Protein AF-A0A960DBT2-F1 (afdb_monomer_lite)

Sequence (43 aa):
VSKMTVYRMVHAGELPAIRFGRSYRVPESAVADALQRPIADVG

Foldseek 3Di:
DDPVLVVVCVVVVNFDWDDDPPDIDGDPVSVVVVVVPPPPPDD

Radius of gyration: 10.29 Å; chains: 1; bounding box: 26×29×16 Å

Structure (mmCIF, N/CA/C/O backbone):
data_AF-A0A960DBT2-F1
#
_entry.id   AF-A0A960DBT2-F1
#
loop_
_atom_site.group_PDB
_atom_site.id
_atom_site.type_symbol
_atom_site.label_atom_id
_atom_site.label_alt_id
_atom_site.label_comp_id
_atom_site.label_asym_id
_atom_site.label_entity_id
_atom_site.label_seq_id
_atom_site.pdbx_PDB_ins_code
_atom_site.Cartn_x
_atom_site.Cartn_y
_atom_site.Cartn_z
_atom_site.occupancy
_atom_site.B_iso_or_equiv
_atom_site.auth_seq_id
_atom_site.auth_comp_id
_atom_site.auth_asym_id
_atom_site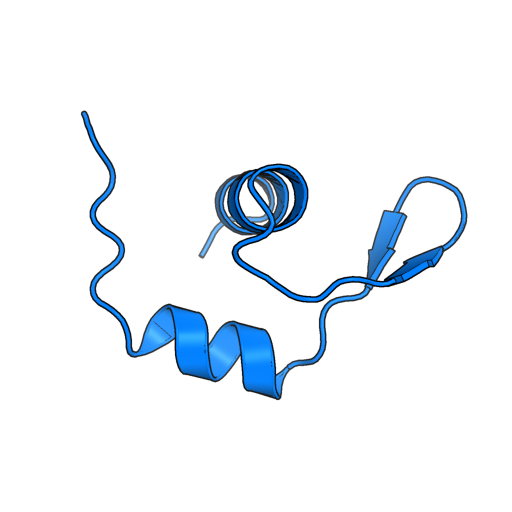.auth_atom_id
_atom_site.pdbx_PDB_model_num
ATOM 1 N N . VAL A 1 1 ? 4.894 -8.240 9.093 1.00 79.25 1 VAL A N 1
ATOM 2 C CA . VAL A 1 1 ? 5.216 -7.434 7.886 1.00 79.25 1 VAL A CA 1
ATOM 3 C C . VAL A 1 1 ? 5.571 -6.029 8.318 1.00 79.25 1 VAL A C 1
ATOM 5 O O . VAL A 1 1 ? 4.887 -5.489 9.179 1.00 79.25 1 VAL A O 1
ATOM 8 N N . SER A 1 2 ? 6.637 -5.446 7.772 1.00 90.38 2 SER A N 1
ATOM 9 C CA . SER A 1 2 ? 7.006 -4.067 8.098 1.00 90.38 2 SER A CA 1
ATOM 10 C C . SER A 1 2 ? 6.194 -3.066 7.272 1.00 90.38 2 SER A C 1
ATOM 12 O O . SER A 1 2 ? 5.752 -3.369 6.162 1.00 90.38 2 SER A O 1
ATOM 14 N N . LYS A 1 3 ? 6.065 -1.830 7.766 1.00 91.62 3 LYS A N 1
ATOM 15 C CA . LYS A 1 3 ? 5.481 -0.730 6.983 1.00 91.62 3 LYS A CA 1
ATOM 16 C C . LYS A 1 3 ? 6.215 -0.526 5.655 1.00 91.62 3 LYS A C 1
ATOM 18 O O . LYS A 1 3 ? 5.573 -0.210 4.662 1.00 91.62 3 LYS A O 1
ATOM 23 N N . MET A 1 4 ? 7.532 -0.736 5.630 1.00 94.81 4 MET A N 1
ATOM 24 C CA . MET A 1 4 ? 8.334 -0.636 4.410 1.00 94.81 4 MET A CA 1
ATOM 25 C C . MET A 1 4 ? 7.985 -1.720 3.397 1.00 94.81 4 MET A C 1
ATOM 27 O O . MET A 1 4 ? 7.842 -1.411 2.220 1.00 94.81 4 MET A O 1
ATOM 31 N N . THR A 1 5 ? 7.778 -2.960 3.841 1.00 92.56 5 THR A N 1
ATOM 32 C CA . THR A 1 5 ? 7.352 -4.055 2.961 1.00 92.56 5 THR A CA 1
ATOM 33 C C . THR A 1 5 ? 6.002 -3.723 2.322 1.00 92.56 5 THR A C 1
ATOM 35 O O . THR A 1 5 ? 5.868 -3.791 1.105 1.00 92.56 5 THR A O 1
ATOM 38 N N . VAL A 1 6 ? 5.031 -3.254 3.118 1.00 92.81 6 VAL A N 1
ATOM 39 C CA . VAL A 1 6 ? 3.723 -2.810 2.597 1.00 92.81 6 VAL A CA 1
ATOM 40 C C . VAL A 1 6 ? 3.873 -1.621 1.652 1.00 92.81 6 VAL A C 1
ATOM 42 O O . VAL A 1 6 ? 3.273 -1.600 0.584 1.00 92.81 6 VAL A O 1
ATOM 45 N N . TYR A 1 7 ? 4.701 -0.642 2.011 1.00 94.19 7 TYR A N 1
ATOM 46 C CA . TYR A 1 7 ? 4.956 0.529 1.179 1.00 94.19 7 TYR A CA 1
ATOM 47 C C . TYR A 1 7 ? 5.509 0.144 -0.196 1.00 94.19 7 TYR A C 1
ATOM 49 O O . TYR A 1 7 ? 5.021 0.665 -1.199 1.00 94.19 7 TYR A O 1
ATOM 57 N N . ARG A 1 8 ? 6.482 -0.776 -0.251 1.00 93.19 8 ARG A N 1
ATOM 58 C CA . ARG A 1 8 ? 7.045 -1.281 -1.511 1.00 93.19 8 ARG A CA 1
ATOM 59 C C . ARG A 1 8 ? 5.974 -1.956 -2.362 1.00 93.19 8 ARG A C 1
ATOM 61 O O . ARG A 1 8 ? 5.829 -1.578 -3.515 1.00 93.19 8 ARG A O 1
ATOM 68 N N . MET A 1 9 ? 5.177 -2.852 -1.779 1.00 92.94 9 MET A N 1
ATOM 69 C CA . MET A 1 9 ? 4.088 -3.539 -2.489 1.00 92.94 9 MET A CA 1
ATOM 70 C C . MET A 1 9 ? 3.054 -2.558 -3.062 1.00 92.94 9 MET A C 1
ATOM 72 O O . MET A 1 9 ? 2.604 -2.715 -4.192 1.00 92.94 9 MET A O 1
ATOM 76 N N . VAL A 1 10 ? 2.713 -1.499 -2.322 1.00 94.62 10 VAL A N 1
ATOM 77 C CA . VAL A 1 10 ? 1.819 -0.442 -2.823 1.00 94.62 10 VAL A CA 1
ATOM 78 C C . VAL A 1 10 ? 2.437 0.307 -4.008 1.00 94.62 10 VAL A C 1
ATOM 80 O O . VAL A 1 10 ? 1.755 0.547 -4.998 1.00 94.62 10 VAL A O 1
ATOM 83 N N . HIS A 1 11 ? 3.723 0.663 -3.939 1.00 94.00 11 HIS A N 1
ATOM 84 C CA . HIS A 1 11 ? 4.389 1.392 -5.029 1.00 94.00 11 HIS A CA 1
ATOM 85 C C . HIS A 1 11 ? 4.692 0.507 -6.244 1.00 94.00 11 HIS A C 1
ATOM 87 O O . HIS A 1 11 ? 4.761 1.024 -7.354 1.00 94.00 11 HIS A O 1
ATOM 93 N N . ALA A 1 12 ? 4.830 -0.805 -6.049 1.00 93.38 12 ALA A N 1
ATOM 94 C CA . ALA A 1 12 ? 4.947 -1.793 -7.118 1.00 93.38 12 ALA A CA 1
ATOM 95 C C . ALA A 1 12 ? 3.596 -2.123 -7.785 1.00 93.38 12 ALA A C 1
ATOM 97 O O . ALA A 1 12 ? 3.570 -2.804 -8.804 1.00 93.38 12 ALA A O 1
ATOM 98 N N . GLY A 1 13 ? 2.473 -1.647 -7.229 1.00 92.06 13 GLY A N 1
ATOM 99 C CA . GLY A 1 13 ? 1.128 -1.952 -7.726 1.00 92.06 13 GLY A CA 1
ATOM 100 C C . GLY A 1 13 ? 0.609 -3.337 -7.324 1.00 92.06 13 GLY A 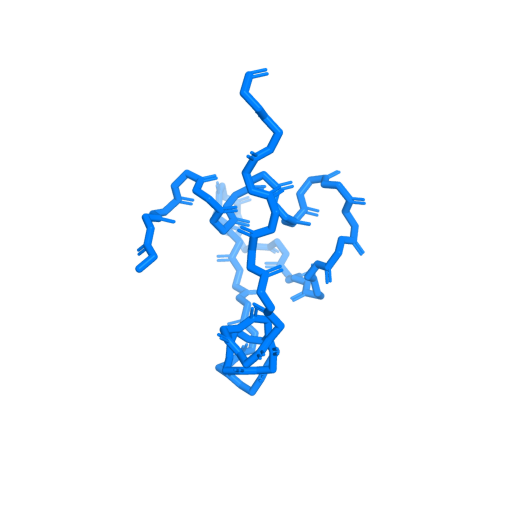C 1
ATOM 101 O O . GLY A 1 13 ? -0.435 -3.763 -7.807 1.00 92.06 13 GLY A O 1
ATOM 102 N N . GLU A 1 14 ? 1.308 -4.032 -6.428 1.00 91.12 14 GLU A N 1
ATOM 103 C CA . GLU A 1 14 ? 0.948 -5.376 -5.962 1.00 91.12 14 GLU A CA 1
ATOM 104 C C . GLU A 1 14 ? -0.144 -5.362 -4.886 1.00 91.12 14 GLU A C 1
ATOM 106 O O . GLU A 1 14 ? -0.869 -6.344 -4.723 1.00 91.12 14 GLU A O 1
ATOM 111 N N . LEU A 1 15 ? -0.274 -4.249 -4.153 1.00 93.31 15 LEU A N 1
ATOM 112 C CA . LEU A 1 15 ? -1.323 -4.046 -3.157 1.00 93.31 15 LEU A CA 1
ATOM 113 C C . LEU A 1 15 ? -2.241 -2.877 -3.539 1.00 93.31 15 LEU A C 1
ATOM 115 O O . LEU A 1 15 ? -1.749 -1.758 -3.719 1.00 93.31 15 LEU A O 1
ATOM 119 N N . PRO A 1 16 ? -3.573 -3.085 -3.580 1.00 94.38 16 PRO A N 1
ATOM 120 C CA . PRO A 1 16 ? -4.519 -2.000 -3.784 1.00 94.38 16 PRO A CA 1
ATOM 121 C C . PRO A 1 16 ? -4.460 -1.030 -2.602 1.00 94.38 16 PRO A C 1
ATOM 123 O O . PRO A 1 16 ? -4.588 -1.425 -1.441 1.00 94.38 16 PRO A O 1
ATOM 126 N N . ALA A 1 17 ? -4.286 0.257 -2.892 1.00 96.06 17 ALA A N 1
ATOM 127 C CA . ALA A 1 17 ? -4.184 1.284 -1.868 1.00 96.06 17 ALA A CA 1
ATOM 128 C C . ALA A 1 17 ? -4.848 2.593 -2.282 1.00 96.06 17 ALA A C 1
ATOM 130 O O . ALA A 1 17 ? -4.826 2.993 -3.444 1.00 96.06 17 ALA A O 1
ATOM 131 N N . ILE A 1 18 ? -5.377 3.298 -1.285 1.00 95.62 18 ILE A N 1
ATOM 132 C CA . ILE A 1 18 ? -5.966 4.628 -1.430 1.00 95.62 18 ILE A CA 1
ATOM 133 C C . ILE A 1 18 ? -5.035 5.636 -0.762 1.00 95.62 18 ILE A C 1
ATOM 135 O O . ILE A 1 18 ? -4.652 5.473 0.401 1.00 95.62 18 ILE A O 1
ATOM 139 N N . ARG A 1 19 ? -4.673 6.702 -1.478 1.00 95.00 19 ARG A N 1
ATOM 140 C CA . ARG A 1 19 ? -3.857 7.779 -0.916 1.00 95.00 19 ARG A CA 1
ATOM 141 C C . ARG A 1 19 ? -4.726 8.705 -0.066 1.00 95.00 19 ARG A C 1
ATOM 143 O O . ARG A 1 19 ? -5.668 9.313 -0.558 1.00 95.00 19 ARG A O 1
ATOM 150 N N . PHE A 1 20 ? -4.374 8.838 1.207 1.00 94.75 20 PHE A N 1
ATOM 151 C CA . PHE A 1 20 ? -5.005 9.749 2.153 1.00 94.75 20 PHE A CA 1
ATOM 152 C C . PHE A 1 20 ? -3.960 10.747 2.657 1.00 94.75 20 PHE A C 1
ATOM 154 O O . PHE A 1 20 ? -3.162 10.458 3.557 1.00 94.75 20 PHE A O 1
ATOM 161 N N . GLY A 1 21 ? -3.915 11.914 2.012 1.00 95.62 21 GLY A N 1
ATOM 162 C CA . GLY A 1 21 ? -2.869 12.910 2.225 1.00 95.62 21 GLY A CA 1
ATOM 163 C C . GLY A 1 21 ? -1.476 12.344 1.925 1.00 95.62 21 GLY A C 1
ATOM 164 O O . GLY A 1 21 ? -1.161 11.961 0.796 1.00 95.62 21 GLY A O 1
ATOM 165 N N . ARG A 1 22 ? -0.625 12.287 2.955 1.00 93.69 22 ARG A N 1
ATOM 166 C CA . ARG A 1 22 ? 0.753 11.767 2.859 1.00 93.69 22 ARG A CA 1
ATOM 167 C C . ARG A 1 22 ? 0.871 10.266 3.152 1.00 93.69 22 ARG A C 1
ATOM 169 O O . ARG A 1 22 ? 1.974 9.733 3.096 1.00 93.69 22 ARG A O 1
ATOM 176 N N . SER A 1 23 ? -0.238 9.600 3.462 1.00 94.62 23 SER A N 1
ATOM 177 C CA . SER A 1 23 ? -0.275 8.185 3.833 1.00 94.62 23 SER A CA 1
ATOM 178 C C . SER A 1 23 ? -1.086 7.370 2.831 1.00 94.62 23 SER A C 1
ATOM 180 O O . SER A 1 23 ? -1.897 7.911 2.084 1.00 94.62 23 SER A O 1
ATOM 182 N N . TYR A 1 24 ? -0.900 6.054 2.859 1.00 95.62 24 TYR A N 1
ATOM 183 C CA . TYR A 1 24 ? -1.708 5.100 2.107 1.00 95.62 24 TYR A CA 1
ATOM 184 C C . TYR A 1 24 ? -2.594 4.300 3.060 1.00 95.62 24 TYR A C 1
ATOM 186 O O . TYR A 1 24 ? -2.185 3.973 4.177 1.00 95.62 24 TYR A O 1
ATOM 194 N N . ARG A 1 25 ? -3.814 4.006 2.620 1.00 96.12 25 ARG A N 1
ATOM 195 C CA . ARG A 1 25 ? -4.759 3.103 3.276 1.00 96.12 25 ARG A CA 1
ATOM 196 C C . ARG A 1 25 ? -4.867 1.856 2.417 1.00 96.12 25 ARG A C 1
ATOM 198 O O . ARG A 1 25 ? -5.165 1.962 1.232 1.00 96.12 25 ARG A O 1
ATOM 205 N N . VAL A 1 26 ? -4.593 0.708 3.017 1.00 94.88 26 VAL A N 1
ATOM 206 C CA . VAL A 1 26 ? -4.635 -0.597 2.356 1.00 94.88 26 VAL A CA 1
ATOM 207 C C . VAL A 1 26 ? -5.755 -1.396 3.022 1.00 94.88 26 VAL A C 1
ATOM 209 O O . VAL A 1 26 ? -5.802 -1.402 4.256 1.00 94.88 26 VAL A O 1
ATOM 212 N N . PRO A 1 27 ? -6.670 -2.020 2.261 1.00 95.12 27 PRO A N 1
ATOM 213 C CA . PRO A 1 27 ? 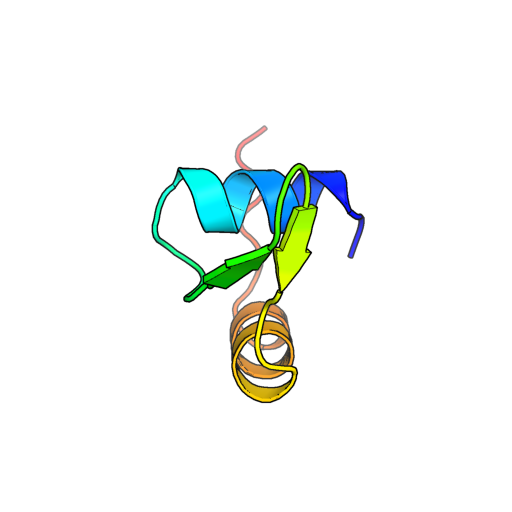-7.670 -2.917 2.825 1.00 95.12 27 PRO A CA 1
ATOM 214 C C . PRO A 1 27 ? -7.003 -4.066 3.581 1.00 95.12 27 PRO A C 1
ATOM 216 O O . PRO A 1 27 ? -6.024 -4.638 3.106 1.00 95.12 27 PRO A O 1
ATO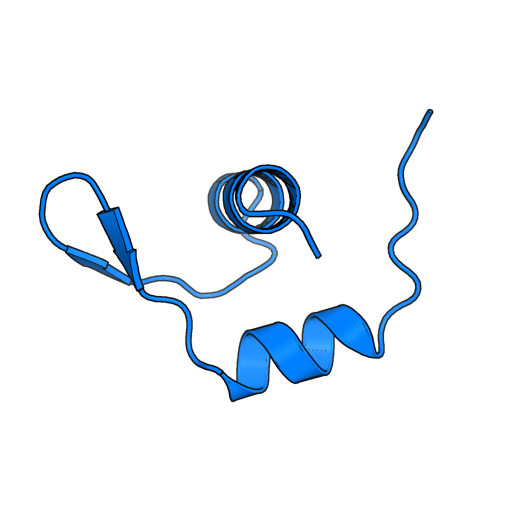M 219 N N . GLU A 1 28 ? -7.552 -4.427 4.738 1.00 93.00 28 GLU A N 1
ATOM 220 C CA . GLU A 1 28 ? -7.022 -5.524 5.554 1.00 93.00 28 GLU A CA 1
ATOM 221 C C . GLU A 1 28 ? -7.003 -6.850 4.784 1.00 93.00 28 GLU A C 1
ATOM 223 O O . GLU A 1 28 ? -5.997 -7.555 4.816 1.00 93.00 28 GLU A O 1
ATOM 228 N N . SER A 1 29 ? -8.062 -7.140 4.020 1.00 92.94 29 SER A N 1
ATOM 229 C CA . SER A 1 29 ? -8.154 -8.341 3.182 1.00 92.94 29 SER A CA 1
ATOM 230 C C . SER A 1 29 ? -6.999 -8.448 2.191 1.00 92.94 29 SER A C 1
ATOM 232 O O . SER A 1 29 ? -6.374 -9.494 2.088 1.00 92.94 29 SER A O 1
ATOM 234 N N . ALA A 1 30 ? -6.635 -7.346 1.5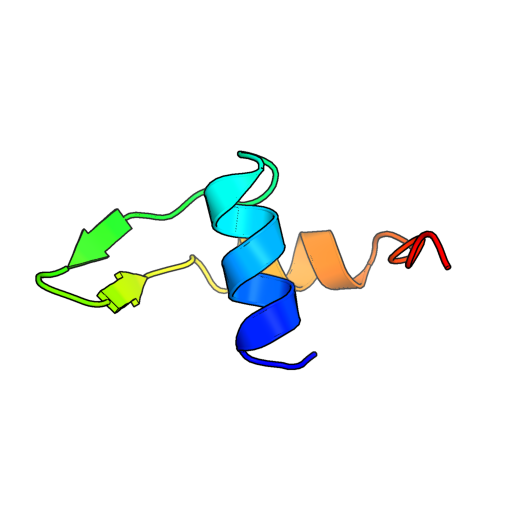33 1.00 91.50 30 ALA A N 1
ATOM 235 C CA . ALA A 1 30 ? -5.525 -7.334 0.589 1.00 91.50 30 ALA A CA 1
ATOM 236 C C . ALA A 1 30 ? -4.178 -7.618 1.277 1.00 91.50 30 ALA A C 1
ATOM 238 O O . ALA A 1 30 ? -3.330 -8.314 0.722 1.00 91.50 30 ALA A O 1
ATOM 239 N N . VAL A 1 31 ? -3.984 -7.113 2.501 1.00 90.50 31 VAL A N 1
ATOM 240 C CA . VAL A 1 31 ? -2.789 -7.419 3.303 1.00 90.50 31 VAL A CA 1
ATOM 241 C C . VAL A 1 31 ? -2.776 -8.889 3.726 1.00 90.50 31 VAL A C 1
ATOM 243 O O . VAL A 1 31 ? -1.722 -9.520 3.671 1.00 90.50 31 VAL A O 1
ATOM 246 N N . ALA A 1 32 ? -3.924 -9.441 4.124 1.00 91.56 32 ALA A N 1
ATOM 247 C CA . ALA A 1 32 ? -4.058 -10.850 4.481 1.00 91.56 32 ALA A CA 1
ATOM 248 C C . ALA A 1 32 ? -3.774 -11.774 3.283 1.00 91.56 32 ALA A C 1
ATOM 250 O O . ALA A 1 32 ? -3.023 -12.738 3.423 1.00 91.56 32 ALA A O 1
ATOM 251 N N . ASP A 1 33 ? -4.273 -11.437 2.094 1.00 90.12 33 ASP A N 1
ATOM 252 C CA . ASP A 1 33 ? -3.999 -12.182 0.860 1.00 90.12 33 ASP A CA 1
ATOM 253 C C . ASP A 1 33 ? -2.510 -12.120 0.484 1.00 90.12 33 ASP A C 1
ATOM 255 O O . ASP A 1 33 ? -1.906 -13.125 0.105 1.00 90.12 33 ASP A O 1
ATOM 259 N N . ALA A 1 34 ? -1.884 -10.947 0.626 1.00 86.81 34 ALA A N 1
ATOM 260 C CA . ALA A 1 34 ? -0.451 -10.776 0.383 1.00 86.81 34 ALA A CA 1
ATOM 261 C C . ALA A 1 34 ? 0.420 -11.545 1.389 1.00 86.81 34 ALA A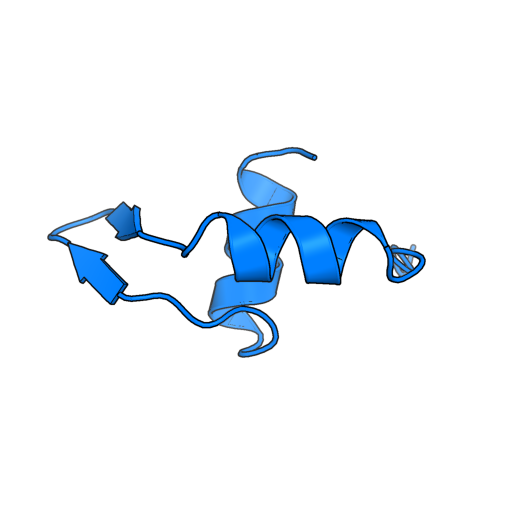 C 1
ATOM 263 O O . ALA A 1 34 ? 1.521 -11.962 1.048 1.00 86.81 34 ALA A O 1
ATOM 264 N N . LEU A 1 35 ? -0.071 -11.756 2.612 1.00 85.44 35 LEU A N 1
ATOM 265 C CA . LEU A 1 35 ? 0.589 -12.549 3.648 1.00 85.44 35 LEU A CA 1
ATOM 266 C C . LEU A 1 35 ? 0.531 -14.056 3.397 1.00 85.44 35 LEU A C 1
ATOM 268 O O . LEU A 1 35 ? 1.431 -14.779 3.819 1.00 85.44 35 LEU A O 1
ATOM 272 N N . GLN A 1 36 ? -0.532 -14.527 2.748 1.00 85.56 36 GLN A N 1
ATOM 273 C CA . GLN A 1 36 ? -0.663 -15.929 2.353 1.00 85.56 36 GLN A CA 1
ATOM 274 C C . GLN A 1 36 ? 0.240 -16.273 1.167 1.00 85.56 36 GLN A C 1
ATOM 276 O O . GLN A 1 36 ? 0.646 -17.424 1.007 1.00 85.56 36 GLN A O 1
ATOM 281 N N . ARG A 1 37 ? 0.581 -15.279 0.339 1.00 75.94 37 ARG A N 1
ATOM 282 C CA . ARG A 1 37 ? 1.594 -15.438 -0.704 1.00 75.94 37 ARG A CA 1
ATOM 283 C C . ARG A 1 37 ? 2.976 -15.482 -0.044 1.00 75.94 37 ARG A C 1
ATOM 285 O O . ARG A 1 37 ? 3.270 -14.626 0.789 1.00 75.94 37 ARG A O 1
ATOM 292 N N . PRO A 1 38 ? 3.849 -16.440 -0.405 1.00 65.94 38 PRO A N 1
ATOM 293 C CA . PRO A 1 38 ? 5.233 -16.382 0.026 1.00 65.94 38 PRO A CA 1
ATOM 294 C C . PRO A 1 38 ? 5.827 -15.072 -0.493 1.00 65.94 38 PRO A C 1
ATOM 296 O O . PRO A 1 38 ? 5.945 -14.875 -1.703 1.00 65.94 38 PRO A O 1
ATOM 299 N N . ILE A 1 39 ? 6.153 -14.160 0.424 1.00 64.75 39 ILE A N 1
ATOM 300 C CA . ILE A 1 39 ? 6.872 -12.931 0.106 1.00 64.75 39 ILE A CA 1
ATOM 301 C C . ILE A 1 39 ? 8.262 -13.383 -0.335 1.00 64.75 39 ILE A C 1
ATOM 303 O O . ILE A 1 39 ? 9.121 -13.676 0.495 1.00 64.75 39 ILE A O 1
ATOM 307 N N . ALA A 1 40 ? 8.460 -13.512 -1.644 1.00 61.81 40 ALA A N 1
ATOM 308 C CA . ALA A 1 40 ? 9.779 -13.653 -2.225 1.00 61.81 40 ALA A CA 1
ATOM 309 C C . ALA A 1 40 ? 10.485 -12.304 -2.035 1.00 61.81 40 ALA A C 1
ATOM 311 O O . ALA A 1 40 ? 10.412 -11.429 -2.894 1.00 61.81 40 ALA A O 1
ATOM 312 N N . ASP A 1 41 ? 11.093 -12.091 -0.866 1.00 56.91 41 ASP A N 1
ATOM 313 C CA . ASP A 1 41 ? 12.063 -11.011 -0.701 1.00 56.91 41 ASP A CA 1
ATOM 314 C C . ASP A 1 41 ? 13.235 -11.380 -1.621 1.00 56.91 41 ASP A C 1
ATOM 316 O O . ASP A 1 41 ? 13.991 -12.318 -1.362 1.00 56.91 41 ASP A O 1
ATOM 320 N N . VAL A 1 42 ? 13.305 -10.711 -2.772 1.00 49.81 42 VAL A N 1
ATOM 321 C CA . VAL A 1 42 ? 14.468 -10.765 -3.653 1.00 49.81 42 VAL A CA 1
ATOM 322 C C . VAL A 1 42 ? 15.599 -10.079 -2.891 1.00 49.81 42 VAL A C 1
ATOM 324 O O . VAL A 1 42 ? 15.449 -8.925 -2.485 1.00 49.81 42 VAL A O 1
ATOM 327 N N . GLY A 1 43 ? 16.658 -10.851 -2.630 1.00 42.44 43 GLY A N 1
ATOM 328 C CA . GLY A 1 43 ? 17.854 -10.437 -1.893 1.00 42.44 43 GLY A CA 1
ATOM 329 C C . GLY A 1 43 ? 18.583 -9.245 -2.491 1.00 42.44 43 GLY A C 1
ATOM 330 O O . GLY A 1 43 ? 18.494 -9.040 -3.723 1.00 42.44 43 GLY A O 1
#

Secondary structure (DSSP, 8-state):
--HHHHHHHHHTTSS--EEETTEEE--HHHHHHHHHS------

pLDDT: mean 87.13, std 13.19, range [42.44, 96.12]